Protein AF-A0A9P0PHU0-F1 (afdb_monomer_lite)

Sequence (145 aa):
MQTVFWEPEIDQSKNEDLEAAMNNLIKRTAVWYLLITLSTLLMFLYVPLLSDEDKLIFEAYRIPALGYLGNLGIQAYVGFTHIVYGIFPFDMIFMILVTCTTVQFKMLNEELRSLFDRDLRSEVSNDKFRERFNRCIKHYDFLLQ

pLDDT: mean 80.06, std 10.75, range [31.08, 90.31]

Secondary structure (DSSP, 8-state):
---------S-HHHHHHHHHHHHHHHHHHHHHHHHHHHHHHHHHHHHHHH-SS---SSS----TTS-HHHHHHHHHHHHHHHIIIIIHHHHHHHHHHHHHHHHHHHHHHHHHHHHHSS---SHHHHHHHHHHHHHHHHHHHHHH-

InterPro domains:
  IPR004117 Olfactory receptor, insect [PF02949] (21-141)
  IPR004117 Olfactory receptor, insect [PTHR21137] (14-144)

Organism: Acanthoscelides obtectus (NCBI:txid200917)

Foldseek 3Di:
DPPPPDDFPDDVVVVVVLVVVLVVVLVVVLVVVVVVLVVVLVVLLVVCVPDPDLDASDPDDDDPVDDSVRSNVVVSVVVVCCCVVPVSVVVSVVVSVVSVLVSLVVSLVVSVVVLVPDDCPDPVNVVVSVVSVVVSVVVVVVSVD

Radius of gyration: 25.97 Å; chains: 1; bounding box: 54×30×74 Å

Structure (mmCIF, N/CA/C/O backbone):
data_AF-A0A9P0PHU0-F1
#
_entry.id   AF-A0A9P0PHU0-F1
#
loop_
_atom_site.group_PDB
_atom_site.id
_atom_site.type_symbol
_atom_site.label_atom_id
_atom_site.label_alt_id
_atom_site.label_comp_id
_atom_site.label_asym_id
_atom_site.label_entity_id
_atom_site.label_seq_id
_atom_site.pdbx_PDB_ins_code
_atom_site.Cartn_x
_atom_site.Cartn_y
_atom_site.Cartn_z
_atom_site.occupancy
_atom_site.B_iso_or_equiv
_atom_site.auth_seq_id
_atom_site.auth_comp_id
_atom_site.auth_asym_id
_atom_site.auth_atom_id
_atom_site.pdbx_PDB_model_num
ATOM 1 N N . MET A 1 1 ? -23.492 18.677 9.583 1.00 37.22 1 MET A N 1
ATOM 2 C CA . MET A 1 1 ? -23.668 17.451 10.386 1.00 37.22 1 MET A CA 1
ATOM 3 C C . MET A 1 1 ? -22.402 17.298 11.210 1.00 37.22 1 MET A C 1
ATOM 5 O O . MET A 1 1 ? -21.356 17.063 10.625 1.00 37.22 1 MET A O 1
ATOM 9 N N . GLN A 1 2 ? -22.446 17.567 12.516 1.00 31.08 2 GLN A N 1
ATOM 10 C CA . GLN A 1 2 ? -21.326 17.222 13.394 1.00 31.08 2 GLN A CA 1
ATOM 11 C C . GLN A 1 2 ? -21.354 15.703 13.541 1.00 31.08 2 GLN A C 1
ATOM 13 O O . GLN A 1 2 ? -22.207 15.161 14.239 1.00 31.08 2 GLN A O 1
ATOM 18 N N . THR A 1 3 ? -20.485 15.007 12.815 1.00 39.62 3 THR A N 1
ATOM 19 C CA . THR A 1 3 ? -20.179 13.608 13.098 1.00 39.62 3 THR A CA 1
ATOM 20 C C . THR A 1 3 ? -19.430 13.607 14.420 1.00 39.62 3 THR A C 1
ATOM 22 O O . THR A 1 3 ? -18.221 13.827 14.448 1.00 39.62 3 THR A O 1
ATOM 25 N N . VAL A 1 4 ? -20.158 13.468 15.529 1.00 49.81 4 VAL A N 1
ATOM 26 C CA . VAL A 1 4 ? -19.537 13.153 16.815 1.00 49.81 4 VAL A CA 1
ATOM 27 C C . VAL A 1 4 ? -18.919 11.777 16.620 1.00 49.81 4 VAL A C 1
ATOM 29 O O . VAL A 1 4 ? -19.625 10.769 16.576 1.00 49.81 4 VAL A O 1
ATOM 32 N N . PHE A 1 5 ? -17.616 11.774 16.349 1.00 54.75 5 PHE A N 1
ATOM 33 C CA . PHE A 1 5 ? -16.826 10.564 16.227 1.00 54.75 5 PHE A CA 1
ATOM 34 C C . PHE A 1 5 ? -16.939 9.836 17.567 1.00 54.75 5 PHE A C 1
ATOM 36 O O . PHE A 1 5 ? -16.860 10.461 18.623 1.00 54.75 5 PHE A O 1
ATOM 43 N N . TRP A 1 6 ? -17.270 8.551 17.516 1.00 61.22 6 TRP A N 1
ATOM 44 C CA . TRP A 1 6 ? -17.514 7.745 18.706 1.00 61.22 6 TRP A CA 1
ATOM 45 C C . TRP A 1 6 ? -16.262 7.755 19.597 1.00 61.22 6 TRP A C 1
ATOM 47 O O . TRP A 1 6 ? -15.181 7.381 19.151 1.00 61.22 6 TRP A O 1
ATOM 57 N N . GLU A 1 7 ? -16.415 8.217 20.839 1.00 62.06 7 GLU A N 1
ATOM 58 C CA . GLU A 1 7 ? -15.372 8.178 21.864 1.00 62.06 7 GLU A CA 1
ATOM 59 C C . GLU A 1 7 ? -15.703 7.044 22.844 1.00 62.06 7 GLU A C 1
ATOM 61 O O . GLU A 1 7 ? -16.664 7.170 23.616 1.00 62.06 7 GLU A O 1
ATOM 66 N N . PRO A 1 8 ? -14.969 5.917 22.801 1.00 61.09 8 PRO A N 1
ATOM 67 C CA . PRO A 1 8 ? -15.187 4.826 23.736 1.00 61.09 8 PRO A CA 1
ATOM 68 C C . PRO A 1 8 ? -14.829 5.249 25.160 1.00 61.09 8 PRO A C 1
ATOM 70 O O . PRO A 1 8 ? -13.756 5.799 25.401 1.00 61.09 8 PRO A O 1
ATOM 73 N N . GLU A 1 9 ? -15.658 4.877 26.135 1.00 64.88 9 GLU A N 1
ATOM 74 C CA . GLU A 1 9 ? -15.280 4.935 27.555 1.00 64.88 9 GLU A CA 1
ATOM 75 C C . GLU A 1 9 ? -14.417 3.720 27.958 1.00 64.88 9 GLU A C 1
ATOM 77 O O . GLU A 1 9 ? -14.735 2.984 28.896 1.00 64.88 9 GLU A O 1
ATOM 82 N N . ILE A 1 10 ? -13.342 3.472 27.212 1.00 62.81 10 ILE A N 1
ATOM 83 C CA . ILE A 1 10 ? -12.351 2.431 27.511 1.00 62.81 10 ILE A CA 1
ATOM 84 C C . ILE A 1 10 ? -11.177 3.075 28.265 1.00 62.81 10 ILE A C 1
ATOM 86 O O . ILE A 1 10 ? -10.932 4.276 28.158 1.00 62.81 10 ILE A O 1
ATOM 90 N N . ASP A 1 11 ? -10.457 2.274 29.052 1.00 66.62 11 ASP A N 1
ATOM 91 C CA . ASP A 1 11 ? -9.187 2.662 29.673 1.00 66.62 11 ASP A CA 1
ATOM 92 C C . ASP A 1 11 ? -8.224 3.226 28.610 1.00 66.62 11 ASP A C 1
ATOM 94 O O . ASP A 1 11 ? -7.828 2.517 27.682 1.00 66.62 11 ASP A O 1
ATOM 98 N N . GLN A 1 12 ? -7.869 4.509 28.737 1.00 66.31 12 GLN A N 1
ATOM 99 C CA . GLN A 1 12 ? -7.058 5.240 27.756 1.00 66.31 12 GLN A CA 1
ATOM 100 C C . GLN A 1 12 ? -5.706 4.562 27.495 1.00 66.31 12 GLN A C 1
ATOM 102 O O . GLN A 1 12 ? -5.232 4.574 26.362 1.00 66.31 12 GLN A O 1
ATOM 107 N N . SER A 1 13 ? -5.146 3.880 28.500 1.00 69.19 13 SER A N 1
ATOM 108 C CA . SER A 1 13 ? -3.889 3.133 28.362 1.00 69.19 13 SER A CA 1
ATOM 109 C C . SER A 1 13 ? -3.977 2.006 27.323 1.00 69.19 13 SER A C 1
ATOM 111 O O . SER A 1 13 ? -3.062 1.816 26.524 1.00 69.19 13 SER A O 1
ATOM 113 N N . LYS A 1 14 ? -5.115 1.300 27.255 1.00 70.12 14 LYS A N 1
ATOM 114 C CA . LYS A 1 14 ? -5.332 0.228 26.271 1.00 70.12 14 LYS A CA 1
ATOM 115 C C . LYS A 1 14 ? -5.480 0.758 24.851 1.00 70.12 14 LYS A C 1
ATOM 117 O O . LYS A 1 14 ? -5.081 0.069 23.913 1.00 70.12 14 LYS A O 1
ATOM 122 N N . ASN A 1 15 ? -6.055 1.949 24.688 1.00 69.31 15 ASN A N 1
ATOM 123 C CA . ASN A 1 15 ? -6.182 2.585 23.378 1.00 69.31 15 ASN A CA 1
ATOM 124 C C . ASN A 1 15 ? -4.813 3.017 22.844 1.00 69.31 15 ASN A C 1
ATOM 126 O O . ASN A 1 15 ? -4.499 2.713 21.695 1.00 69.31 15 ASN A O 1
ATOM 130 N N . GLU A 1 16 ? -3.976 3.632 23.682 1.00 74.62 16 GLU A N 1
ATOM 131 C CA . GLU A 1 16 ? -2.610 4.020 23.304 1.00 74.62 16 GLU A CA 1
ATOM 132 C C . GLU A 1 16 ? -1.764 2.805 22.885 1.00 74.62 16 GLU A C 1
ATOM 134 O O . GLU A 1 16 ? -1.093 2.836 21.848 1.00 74.62 16 GLU A O 1
ATOM 139 N N . ASP A 1 17 ? -1.859 1.693 23.621 1.00 82.31 17 ASP A N 1
ATOM 140 C CA . ASP A 1 17 ? -1.172 0.441 23.281 1.00 82.31 17 ASP A CA 1
ATOM 141 C C . ASP A 1 17 ? -1.648 -0.146 21.938 1.00 82.31 17 ASP A C 1
ATOM 143 O O . ASP A 1 17 ? -0.845 -0.639 21.135 1.00 82.31 17 ASP A O 1
ATOM 147 N N . LEU A 1 18 ? -2.956 -0.083 21.665 1.00 78.50 18 LEU A N 1
ATOM 148 C CA . LEU A 1 18 ? -3.561 -0.540 20.410 1.00 78.50 18 LEU A CA 1
ATOM 149 C C . LEU A 1 18 ? -3.119 0.308 19.215 1.00 78.50 18 LEU A C 1
ATOM 151 O O . LEU A 1 18 ? -2.764 -0.244 18.169 1.00 78.50 18 LEU A O 1
ATOM 155 N N . GLU A 1 19 ? -3.097 1.629 19.370 1.00 79.19 19 GLU A N 1
ATOM 156 C CA . GLU A 1 19 ? -2.628 2.559 18.343 1.00 79.19 19 GLU A CA 1
ATOM 157 C C . GLU A 1 19 ? -1.134 2.381 18.055 1.00 79.19 19 GLU A C 1
ATOM 159 O O . GLU A 1 19 ? -0.717 2.329 16.891 1.00 79.19 19 GLU A O 1
ATOM 164 N N . ALA A 1 20 ? -0.314 2.216 19.096 1.00 84.81 20 ALA A N 1
ATOM 165 C CA . ALA A 1 20 ? 1.113 1.949 18.952 1.00 84.81 20 ALA A CA 1
ATOM 166 C C . ALA A 1 20 ? 1.371 0.610 18.240 1.00 84.81 20 ALA A C 1
ATOM 168 O O . ALA A 1 20 ? 2.196 0.536 17.319 1.00 84.81 20 ALA A O 1
ATOM 169 N N . ALA A 1 21 ? 0.637 -0.444 18.610 1.00 84.69 21 ALA A N 1
ATOM 170 C CA . ALA A 1 21 ? 0.715 -1.746 17.952 1.00 84.69 21 ALA A CA 1
ATOM 171 C C . ALA A 1 21 ? 0.303 -1.666 16.473 1.00 84.69 21 ALA A C 1
ATOM 173 O O . ALA A 1 21 ? 0.988 -2.226 15.611 1.00 84.69 21 ALA A O 1
ATOM 174 N N . MET A 1 22 ? -0.764 -0.923 16.165 1.00 83.69 22 MET A N 1
ATOM 175 C CA . MET A 1 22 ? -1.237 -0.693 14.800 1.00 83.69 22 MET A CA 1
ATOM 176 C C . MET A 1 22 ? -0.191 0.046 13.959 1.00 83.69 22 MET A C 1
ATOM 178 O O . MET A 1 22 ? 0.169 -0.415 12.875 1.00 83.69 22 MET A O 1
ATOM 182 N N . ASN A 1 23 ? 0.361 1.145 14.474 1.00 87.06 23 ASN A N 1
ATOM 183 C CA . ASN A 1 23 ? 1.399 1.909 13.786 1.00 87.06 23 ASN A CA 1
ATOM 184 C C . ASN A 1 23 ? 2.646 1.062 13.504 1.00 87.06 23 ASN A C 1
ATOM 186 O O . ASN A 1 23 ? 3.222 1.145 12.417 1.00 87.06 23 ASN A O 1
ATOM 190 N N . ASN A 1 24 ? 3.053 0.212 14.448 1.00 89.00 24 ASN A N 1
ATOM 191 C CA . ASN A 1 24 ? 4.172 -0.709 14.249 1.00 89.00 24 ASN A CA 1
ATOM 192 C C . ASN A 1 24 ? 3.869 -1.771 13.185 1.00 89.00 24 ASN A C 1
ATOM 194 O O . ASN A 1 24 ? 4.738 -2.084 12.366 1.00 89.00 24 ASN A O 1
ATOM 198 N N . LEU A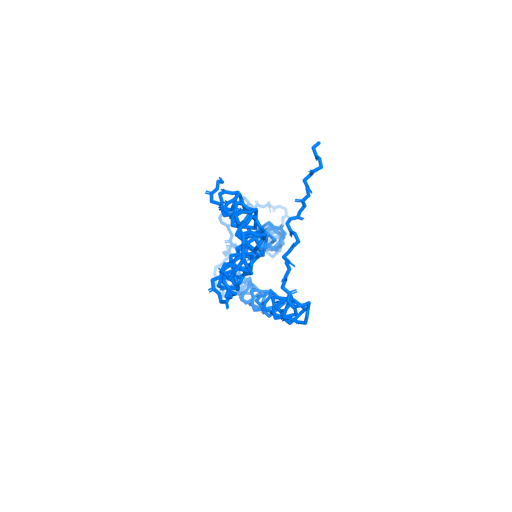 1 25 ? 2.642 -2.297 13.152 1.00 86.50 25 LEU A N 1
ATOM 199 C CA . LEU A 1 25 ? 2.211 -3.262 12.144 1.00 86.50 25 LEU A CA 1
ATOM 200 C C . LEU A 1 25 ? 2.173 -2.642 10.741 1.00 86.50 25 LEU A C 1
ATOM 202 O O . LEU A 1 25 ? 2.724 -3.232 9.810 1.00 86.50 25 LEU A O 1
ATOM 206 N N . ILE A 1 26 ? 1.608 -1.440 10.597 1.00 87.44 26 ILE A N 1
ATOM 207 C CA . ILE A 1 26 ? 1.567 -0.705 9.325 1.00 87.44 26 ILE A CA 1
ATOM 208 C C . ILE A 1 26 ? 2.989 -0.415 8.841 1.00 87.44 26 ILE A C 1
ATOM 210 O O . ILE A 1 26 ? 3.316 -0.731 7.699 1.00 87.44 26 ILE A O 1
ATOM 214 N N . LYS A 1 27 ? 3.869 0.109 9.708 1.00 89.62 27 LYS A N 1
ATOM 215 C CA . LYS A 1 27 ? 5.274 0.389 9.359 1.00 89.62 27 LYS A CA 1
ATOM 216 C C . LYS A 1 27 ? 6.012 -0.865 8.903 1.00 89.62 27 LYS A C 1
ATOM 218 O O . LYS A 1 27 ? 6.657 -0.852 7.858 1.00 89.62 27 LYS A O 1
ATOM 223 N N . ARG A 1 28 ? 5.913 -1.958 9.667 1.00 89.19 28 ARG A N 1
ATOM 224 C CA . ARG A 1 28 ? 6.580 -3.222 9.329 1.00 89.19 28 ARG A CA 1
ATOM 225 C C . ARG A 1 28 ? 6.083 -3.772 7.996 1.00 89.19 28 ARG A C 1
ATOM 227 O O . ARG A 1 28 ? 6.894 -4.243 7.203 1.00 89.19 28 ARG A O 1
ATOM 234 N N . THR A 1 29 ? 4.778 -3.697 7.753 1.00 86.50 29 THR A N 1
ATOM 235 C CA . THR A 1 29 ? 4.180 -4.191 6.509 1.00 86.50 29 THR A CA 1
ATOM 236 C C . THR A 1 29 ? 4.569 -3.314 5.326 1.00 86.50 29 THR A C 1
ATOM 238 O O . THR A 1 29 ? 4.972 -3.852 4.304 1.00 86.50 29 THR A O 1
ATOM 241 N N . ALA A 1 30 ? 4.582 -1.987 5.486 1.00 87.31 30 ALA A N 1
ATOM 242 C CA . ALA A 1 30 ? 5.050 -1.057 4.459 1.00 87.31 30 ALA A CA 1
ATOM 243 C C . ALA A 1 30 ? 6.498 -1.346 4.038 1.00 87.31 30 ALA A C 1
ATOM 245 O O . ALA A 1 30 ? 6.797 -1.416 2.848 1.00 87.31 30 ALA A O 1
ATOM 246 N N . VAL A 1 31 ? 7.393 -1.561 5.010 1.00 89.31 31 VAL A N 1
ATOM 247 C CA . VAL A 1 31 ? 8.800 -1.900 4.741 1.00 89.31 31 VAL A CA 1
ATOM 248 C C . VAL A 1 31 ? 8.909 -3.241 4.019 1.00 89.31 31 VAL A C 1
ATOM 250 O O . VAL A 1 31 ? 9.614 -3.339 3.017 1.00 89.31 31 VAL A O 1
ATOM 253 N N . TRP A 1 32 ? 8.191 -4.265 4.485 1.00 88.69 32 TRP A N 1
ATOM 254 C CA . TRP A 1 32 ? 8.170 -5.574 3.827 1.00 88.69 32 TRP A CA 1
ATOM 255 C C . TRP A 1 32 ? 7.651 -5.501 2.392 1.00 88.69 32 TRP A C 1
ATOM 257 O O . TRP A 1 32 ? 8.251 -6.077 1.486 1.00 88.69 32 TRP A O 1
ATOM 267 N N . TYR A 1 33 ? 6.566 -4.765 2.177 1.00 86.31 33 TYR A N 1
ATOM 268 C CA . TYR A 1 33 ? 5.961 -4.603 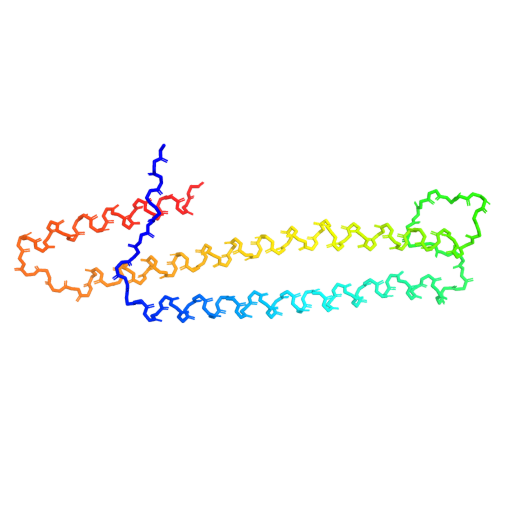0.864 1.00 86.31 33 TYR A CA 1
ATOM 269 C C . TYR A 1 33 ? 6.892 -3.846 -0.086 1.00 86.31 33 TYR A C 1
ATOM 271 O O . TYR A 1 33 ? 7.058 -4.244 -1.239 1.00 86.31 33 TYR A O 1
ATOM 279 N N . LEU A 1 34 ? 7.586 -2.817 0.411 1.00 87.12 34 LEU A N 1
ATOM 280 C CA . LEU A 1 34 ? 8.593 -2.080 -0.350 1.00 87.12 34 LEU A CA 1
ATOM 281 C C . LEU A 1 34 ? 9.770 -2.980 -0.747 1.00 87.12 34 LEU A C 1
ATOM 283 O O . LEU A 1 34 ? 10.205 -2.928 -1.895 1.00 87.12 34 LEU A O 1
ATOM 287 N N . LEU A 1 35 ? 10.251 -3.843 0.155 1.00 90.00 35 LEU A N 1
ATOM 288 C CA . LEU A 1 35 ? 11.323 -4.800 -0.144 1.00 90.00 35 LEU A CA 1
ATOM 289 C C . LEU A 1 35 ? 10.921 -5.800 -1.235 1.00 90.00 35 LEU A C 1
ATOM 291 O O . LEU A 1 35 ? 11.687 -6.017 -2.175 1.00 90.00 35 LEU A O 1
ATOM 295 N N . ILE A 1 36 ? 9.721 -6.379 -1.138 1.00 89.25 36 ILE A N 1
ATOM 296 C CA . ILE A 1 36 ? 9.198 -7.307 -2.152 1.00 89.25 36 ILE A CA 1
ATOM 297 C C . ILE A 1 36 ? 9.044 -6.584 -3.492 1.00 89.25 36 ILE A C 1
ATOM 299 O O . ILE A 1 36 ? 9.527 -7.069 -4.514 1.00 89.25 36 ILE A O 1
ATOM 303 N N . THR A 1 37 ? 8.448 -5.391 -3.483 1.00 86.69 37 THR A N 1
ATOM 304 C CA . THR A 1 37 ? 8.245 -4.581 -4.690 1.00 86.69 37 THR A CA 1
ATOM 305 C C . THR A 1 37 ? 9.583 -4.256 -5.353 1.00 86.69 37 THR A C 1
ATOM 307 O O . THR A 1 37 ? 9.756 -4.504 -6.543 1.00 86.69 37 THR A O 1
ATOM 310 N N . LEU A 1 38 ? 10.579 -3.807 -4.587 1.00 86.88 38 LEU A N 1
ATOM 311 C CA . LEU A 1 38 ? 11.919 -3.528 -5.103 1.00 86.88 38 LEU A CA 1
ATOM 312 C C . LEU A 1 38 ? 12.582 -4.786 -5.685 1.00 86.88 38 LEU A C 1
ATOM 314 O O . LEU A 1 38 ? 13.157 -4.728 -6.769 1.00 86.88 38 LEU A O 1
ATOM 318 N N . SER A 1 39 ? 12.457 -5.933 -5.012 1.00 89.12 39 SER A N 1
ATOM 319 C CA . SER A 1 39 ? 12.978 -7.211 -5.508 1.00 89.12 39 SER A CA 1
ATOM 320 C C . SER A 1 39 ? 12.332 -7.621 -6.837 1.00 89.12 39 SER A C 1
ATOM 322 O O . SER A 1 39 ? 13.039 -7.994 -7.775 1.00 89.12 39 SER A O 1
ATOM 324 N N . THR A 1 40 ? 11.008 -7.491 -6.959 1.00 86.88 40 THR A N 1
ATOM 325 C CA . THR A 1 40 ? 10.296 -7.793 -8.211 1.00 86.88 40 THR A CA 1
ATOM 326 C C . THR A 1 40 ? 10.668 -6.828 -9.338 1.00 86.88 40 THR A C 1
ATOM 328 O O . THR A 1 40 ? 10.910 -7.263 -10.460 1.00 86.88 40 THR A O 1
ATOM 331 N N . LEU A 1 41 ? 10.806 -5.532 -9.046 1.00 85.56 41 LEU A N 1
ATOM 332 C CA . LEU A 1 41 ? 11.226 -4.523 -10.023 1.00 85.56 41 LEU A CA 1
ATOM 333 C C . LEU A 1 41 ? 12.651 -4.774 -10.529 1.00 85.56 41 LEU A C 1
ATOM 335 O O . LEU A 1 41 ? 12.910 -4.642 -11.724 1.00 85.56 41 LEU A O 1
ATOM 339 N N . LEU A 1 42 ? 13.565 -5.192 -9.648 1.00 87.62 42 LEU A N 1
ATOM 340 C CA . LEU A 1 42 ? 14.910 -5.606 -10.046 1.00 87.62 42 LEU A CA 1
ATOM 341 C C . LEU A 1 42 ? 14.867 -6.823 -10.976 1.00 87.62 42 LEU A C 1
ATOM 343 O O . LEU A 1 42 ? 15.562 -6.830 -11.987 1.00 87.62 42 LEU A O 1
ATOM 347 N N . MET A 1 43 ? 14.024 -7.819 -10.690 1.00 85.69 43 MET A N 1
ATOM 348 C CA . MET A 1 43 ? 13.803 -8.970 -11.579 1.00 85.69 43 MET A CA 1
ATOM 349 C C . MET A 1 43 ? 13.367 -8.535 -12.988 1.00 85.69 43 MET A C 1
ATOM 351 O O . MET A 1 43 ? 13.944 -8.999 -13.971 1.00 85.69 43 MET A O 1
ATOM 355 N N . PHE A 1 44 ? 12.425 -7.591 -13.098 1.00 84.50 44 PHE A N 1
ATOM 356 C CA . PHE A 1 44 ? 11.993 -7.042 -14.392 1.00 84.50 44 PHE A CA 1
ATOM 357 C C . PHE A 1 44 ? 13.109 -6.331 -15.166 1.00 84.50 44 PHE A C 1
ATOM 359 O O . PHE A 1 44 ? 13.024 -6.244 -16.387 1.00 84.50 44 PHE A O 1
ATOM 366 N N . LEU A 1 45 ? 14.155 -5.846 -14.490 1.00 84.88 45 LEU A N 1
ATOM 367 C CA . LEU A 1 45 ? 15.327 -5.253 -15.136 1.00 84.88 45 LEU A CA 1
ATOM 368 C C . LEU A 1 45 ? 16.390 -6.290 -15.493 1.00 84.88 45 LEU A C 1
ATOM 370 O O . LEU A 1 45 ? 16.980 -6.203 -16.564 1.00 84.88 45 LEU A O 1
ATOM 374 N N . TYR A 1 46 ? 16.632 -7.275 -14.629 1.00 86.50 46 TYR A N 1
ATOM 375 C CA . TYR A 1 46 ? 17.658 -8.291 -14.865 1.00 86.50 46 TYR A CA 1
ATOM 376 C C . TYR A 1 46 ? 17.316 -9.222 -16.027 1.00 86.50 46 TYR A C 1
ATOM 378 O O . TYR A 1 46 ? 18.204 -9.554 -16.807 1.00 86.50 46 TYR A O 1
ATOM 386 N N . VAL A 1 47 ? 16.047 -9.617 -16.173 1.00 85.38 47 VAL A N 1
ATOM 387 C CA . VAL A 1 47 ? 15.594 -10.506 -17.258 1.00 85.38 47 VAL A CA 1
ATOM 388 C C . VAL A 1 47 ? 15.954 -9.970 -18.656 1.00 85.38 47 VAL A C 1
ATOM 390 O O . VAL A 1 47 ? 16.620 -10.689 -19.399 1.00 85.38 47 VAL A O 1
ATOM 393 N N . PRO A 1 48 ? 15.592 -8.731 -19.041 1.00 84.38 48 PRO A N 1
ATOM 394 C CA . PRO A 1 48 ? 15.955 -8.183 -20.348 1.00 84.38 48 PRO A CA 1
ATOM 395 C C . PRO A 1 48 ? 17.450 -7.862 -20.483 1.00 84.38 48 PRO A C 1
ATOM 397 O O . PRO A 1 48 ? 17.966 -7.810 -21.595 1.00 84.38 48 PRO A O 1
ATOM 400 N N . LEU A 1 49 ? 18.168 -7.656 -19.376 1.00 84.19 49 LEU A N 1
ATOM 401 C CA . LEU A 1 49 ? 19.598 -7.325 -19.398 1.00 84.19 49 LEU A CA 1
ATOM 402 C C . LEU A 1 49 ? 20.500 -8.560 -19.554 1.00 84.19 49 LEU A C 1
ATOM 404 O O . LEU A 1 49 ? 21.621 -8.436 -20.036 1.00 84.19 49 LEU A O 1
ATOM 408 N N . LEU A 1 50 ? 20.013 -9.734 -19.140 1.00 86.31 50 LEU A N 1
ATOM 409 C CA . LEU A 1 50 ? 20.690 -11.031 -19.264 1.00 86.31 50 LEU A CA 1
ATOM 410 C C . LEU A 1 50 ? 20.156 -11.884 -20.427 1.00 86.31 50 LEU A C 1
ATOM 412 O O . LEU A 1 50 ? 20.646 -12.988 -20.648 1.00 86.31 50 LEU A O 1
ATOM 416 N N . SER A 1 51 ? 19.136 -11.404 -21.138 1.00 84.38 51 SER A N 1
ATOM 417 C CA . SER A 1 51 ? 18.596 -12.056 -22.331 1.00 84.38 51 SER A CA 1
ATOM 418 C C . SER A 1 51 ? 19.544 -11.849 -23.512 1.00 84.38 51 SER A C 1
ATOM 420 O O . SER A 1 51 ? 19.942 -10.721 -23.788 1.00 84.38 51 SER A O 1
ATOM 422 N N . ASP A 1 52 ? 19.844 -12.921 -24.249 1.00 77.25 52 ASP A N 1
ATOM 423 C CA . ASP A 1 52 ? 20.640 -12.859 -25.488 1.00 77.25 52 ASP A CA 1
ATOM 424 C C . ASP A 1 52 ? 19.927 -12.085 -26.616 1.00 77.25 52 ASP A C 1
ATOM 426 O O . ASP A 1 52 ? 20.546 -11.663 -27.591 1.00 77.25 52 ASP A O 1
ATOM 430 N N . GLU A 1 53 ? 18.612 -11.891 -26.488 1.00 81.06 53 GLU A N 1
ATOM 431 C CA . GLU A 1 53 ? 17.793 -11.103 -27.409 1.00 81.06 53 GLU A CA 1
ATOM 432 C C . GLU A 1 53 ? 17.423 -9.747 -26.794 1.00 81.06 53 GLU A C 1
ATOM 434 O O . GLU A 1 53 ? 17.065 -9.693 -25.613 1.00 81.06 53 GLU A O 1
ATOM 439 N N . ASP A 1 54 ? 17.402 -8.689 -27.623 1.00 80.00 54 ASP A N 1
ATOM 440 C CA . ASP A 1 54 ? 16.923 -7.332 -27.295 1.00 80.00 54 ASP A CA 1
ATOM 441 C C . ASP A 1 54 ? 15.406 -7.325 -26.998 1.00 80.00 54 ASP A C 1
ATOM 443 O O . ASP A 1 54 ? 14.554 -6.862 -27.783 1.00 80.00 54 ASP A O 1
ATOM 447 N N . LYS A 1 55 ? 15.061 -7.869 -25.832 1.00 83.19 55 LYS A N 1
ATOM 448 C CA . LYS A 1 55 ? 13.715 -7.928 -25.272 1.00 83.19 55 LYS A CA 1
ATOM 449 C C . LYS A 1 55 ? 13.523 -6.760 -24.327 1.00 83.19 55 LYS A C 1
ATOM 451 O O . LYS A 1 55 ? 14.271 -6.575 -23.382 1.00 83.19 55 LYS A O 1
ATOM 456 N N . LEU A 1 56 ? 12.502 -5.959 -24.589 1.00 84.44 56 LEU A N 1
ATOM 457 C CA . LEU A 1 56 ? 12.099 -4.896 -23.677 1.00 84.44 56 LEU A CA 1
ATOM 458 C C . LEU A 1 56 ? 11.165 -5.459 -22.599 1.00 84.44 56 LEU A C 1
ATOM 460 O O . LEU A 1 56 ? 10.613 -6.545 -22.760 1.00 84.44 56 LEU A O 1
ATOM 464 N N . ILE A 1 57 ? 10.983 -4.706 -21.512 1.00 84.88 57 ILE A N 1
ATOM 465 C CA . ILE A 1 57 ? 10.126 -5.094 -20.376 1.00 84.88 57 ILE A CA 1
ATOM 466 C C . ILE A 1 57 ? 8.675 -5.281 -20.834 1.00 84.88 57 ILE A C 1
ATOM 468 O O . ILE A 1 57 ? 7.995 -6.204 -20.393 1.00 84.88 57 ILE A O 1
ATOM 472 N N . PHE A 1 58 ? 8.217 -4.415 -21.739 1.00 83.81 58 PHE A N 1
ATOM 473 C CA . PHE A 1 58 ? 6.887 -4.464 -22.325 1.00 83.81 58 PHE A CA 1
ATOM 474 C C . PHE A 1 58 ? 6.974 -4.513 -23.851 1.00 83.81 58 PHE A C 1
ATOM 476 O O . PHE A 1 58 ? 7.786 -3.815 -24.475 1.00 83.81 58 PHE A O 1
ATOM 483 N N . GLU A 1 59 ? 6.077 -5.284 -24.465 1.00 83.12 59 GLU A N 1
ATOM 484 C CA . GLU A 1 59 ? 5.835 -5.265 -25.909 1.00 83.12 59 GLU A CA 1
ATOM 485 C C . GLU A 1 59 ? 5.111 -3.968 -26.300 1.00 83.12 59 GLU A C 1
ATOM 487 O O . GLU A 1 59 ? 3.906 -3.926 -26.528 1.00 83.12 59 GLU A O 1
ATOM 492 N N . ALA A 1 60 ? 5.862 -2.870 -26.319 1.00 81.38 60 ALA A N 1
ATOM 493 C CA . ALA A 1 60 ? 5.370 -1.540 -26.646 1.00 81.38 60 ALA A CA 1
ATOM 494 C C . ALA A 1 60 ? 6.165 -0.918 -27.802 1.00 81.38 60 ALA A C 1
ATOM 496 O O . ALA A 1 60 ? 7.196 -1.438 -28.242 1.00 81.38 60 ALA A O 1
ATOM 497 N N . TYR A 1 61 ? 5.671 0.221 -28.291 1.00 83.06 61 TYR A N 1
ATOM 498 C CA . TYR A 1 61 ? 6.312 0.981 -29.359 1.00 83.06 61 TYR A CA 1
ATOM 499 C C . TYR A 1 61 ? 7.772 1.315 -29.016 1.00 83.06 61 TYR A C 1
ATOM 501 O O . TYR A 1 61 ? 8.070 1.816 -27.930 1.00 83.06 61 TYR A O 1
ATOM 509 N N . ARG A 1 62 ? 8.675 1.053 -29.968 1.00 86.44 62 ARG A N 1
ATOM 510 C CA . ARG A 1 62 ? 10.105 1.359 -29.864 1.00 86.44 62 ARG A CA 1
ATOM 511 C C . ARG A 1 62 ? 10.376 2.670 -30.583 1.00 86.44 62 ARG A C 1
ATOM 513 O O . ARG A 1 62 ? 10.106 2.784 -31.775 1.00 86.44 62 ARG A O 1
ATOM 520 N N . ILE A 1 63 ? 10.918 3.650 -29.871 1.00 88.00 63 ILE A N 1
ATOM 521 C CA . ILE A 1 63 ? 11.278 4.943 -30.449 1.00 88.00 63 ILE A CA 1
ATOM 522 C C . ILE A 1 63 ? 12.513 4.727 -31.339 1.00 88.00 63 ILE A C 1
ATOM 524 O O . ILE A 1 63 ? 13.572 4.405 -30.798 1.00 88.00 63 ILE A O 1
ATOM 528 N N . PRO A 1 64 ? 12.426 4.931 -32.670 1.00 86.50 64 PRO A N 1
ATOM 529 C CA . PRO A 1 64 ? 13.520 4.606 -33.593 1.00 86.50 64 PRO A CA 1
ATOM 530 C C . PRO A 1 64 ? 14.782 5.445 -33.368 1.00 86.50 64 PRO A C 1
ATOM 532 O O . PRO A 1 64 ? 15.882 5.015 -33.694 1.00 86.50 64 PRO A O 1
ATOM 535 N N . ALA A 1 65 ? 14.622 6.649 -32.809 1.00 90.31 65 ALA A N 1
ATOM 536 C CA . ALA A 1 65 ? 15.726 7.550 -32.487 1.00 90.31 65 ALA A CA 1
ATOM 537 C C . ALA A 1 65 ? 16.537 7.104 -31.257 1.00 90.31 65 ALA A C 1
ATOM 539 O O . ALA A 1 65 ? 17.633 7.611 -31.030 1.00 90.31 65 ALA A O 1
ATOM 540 N N . LEU A 1 66 ? 16.003 6.185 -30.448 1.00 84.69 66 LEU A N 1
ATOM 541 C CA . LEU A 1 66 ? 16.659 5.677 -29.251 1.00 84.69 66 LEU A CA 1
ATOM 542 C C . LEU A 1 66 ? 17.150 4.251 -29.508 1.00 84.69 66 LEU A C 1
ATOM 544 O O . LEU A 1 66 ? 16.420 3.417 -30.037 1.00 84.69 66 LEU A O 1
ATOM 548 N N . GLY A 1 67 ? 18.382 3.952 -29.092 1.00 88.62 67 GLY A N 1
ATOM 549 C CA . GLY A 1 67 ? 18.885 2.576 -29.073 1.00 88.62 67 GLY A CA 1
ATOM 550 C C . GLY A 1 67 ? 18.133 1.695 -28.064 1.00 88.62 67 GLY A C 1
ATOM 551 O O . GLY A 1 67 ? 17.262 2.166 -27.324 1.00 88.62 67 GLY A O 1
ATOM 552 N N . TYR A 1 68 ? 18.501 0.414 -27.992 1.00 87.62 68 TYR A N 1
ATOM 553 C CA . TYR A 1 68 ? 17.893 -0.557 -27.071 1.00 87.62 68 TYR A CA 1
ATOM 554 C C . TYR A 1 68 ? 17.889 -0.071 -25.611 1.00 87.62 68 TYR A C 1
ATOM 556 O O . TYR A 1 68 ? 16.826 0.034 -25.002 1.00 87.62 68 TYR A O 1
ATOM 564 N N . LEU A 1 69 ? 19.049 0.343 -25.085 1.00 87.25 69 LEU A N 1
ATOM 565 C CA . LEU A 1 69 ? 19.186 0.823 -23.702 1.00 87.25 69 LEU A CA 1
ATOM 566 C C . LEU A 1 69 ? 18.325 2.059 -23.396 1.00 87.25 69 LEU A C 1
ATOM 568 O O . LEU A 1 69 ? 17.820 2.196 -22.285 1.00 87.25 69 LEU A O 1
ATOM 572 N N . GLY A 1 70 ? 18.125 2.947 -24.376 1.00 88.69 70 GLY A N 1
ATOM 573 C CA . GLY A 1 70 ? 17.271 4.126 -24.213 1.00 88.69 70 GLY A CA 1
ATOM 574 C C . GLY A 1 70 ? 15.794 3.750 -24.091 1.00 88.69 70 GLY A C 1
ATOM 575 O O . GLY A 1 70 ? 15.103 4.231 -23.195 1.00 88.69 70 GLY A O 1
ATOM 576 N N . ASN A 1 71 ? 15.325 2.838 -24.946 1.00 89.88 71 ASN A N 1
ATOM 577 C CA . ASN A 1 71 ? 13.962 2.308 -24.864 1.00 89.88 71 ASN A CA 1
ATOM 578 C C . ASN A 1 71 ? 13.743 1.510 -23.568 1.00 89.88 71 ASN A C 1
ATOM 580 O O . ASN A 1 71 ? 12.712 1.681 -22.917 1.00 89.88 71 ASN A O 1
ATOM 584 N N . LEU A 1 72 ? 14.725 0.698 -23.162 1.00 89.38 72 LEU A N 1
ATOM 585 C CA . LEU A 1 72 ? 14.683 -0.056 -21.910 1.00 89.38 72 LEU A CA 1
ATOM 586 C C . LEU A 1 72 ? 14.597 0.881 -20.701 1.00 89.38 72 LEU A C 1
ATOM 588 O O . LEU A 1 72 ? 13.741 0.688 -19.845 1.00 89.38 72 LEU A O 1
ATOM 592 N N . GLY A 1 73 ? 15.426 1.928 -20.659 1.00 88.88 73 GLY A N 1
ATOM 593 C CA . GLY A 1 73 ? 15.429 2.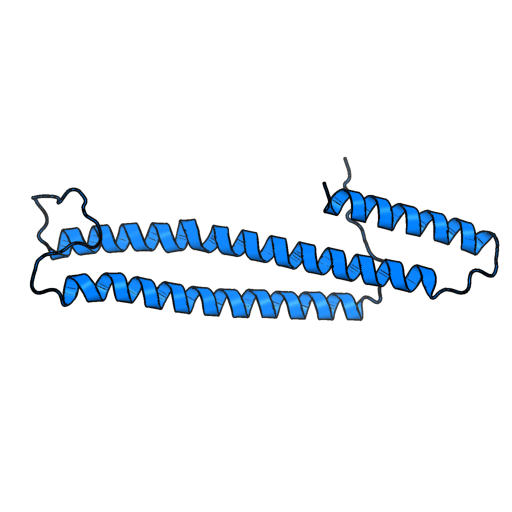909 -19.574 1.00 88.88 73 GLY A CA 1
ATOM 594 C C . GLY A 1 73 ? 14.107 3.666 -19.441 1.00 88.88 73 GLY A C 1
ATOM 595 O O . GLY A 1 73 ? 13.601 3.819 -18.331 1.00 88.88 73 GLY A O 1
ATOM 596 N N . ILE A 1 74 ? 13.502 4.087 -20.559 1.00 90.19 74 ILE A N 1
ATOM 597 C CA . ILE A 1 74 ? 12.195 4.762 -20.538 1.00 90.19 74 ILE A CA 1
ATOM 598 C C . ILE A 1 74 ? 11.105 3.814 -20.037 1.00 90.19 74 ILE A C 1
ATOM 600 O O . ILE A 1 74 ? 10.347 4.186 -19.143 1.00 90.19 74 ILE A O 1
ATOM 604 N N . GLN A 1 75 ? 11.031 2.590 -20.567 1.00 89.56 75 GLN A N 1
ATOM 605 C CA . GLN A 1 75 ? 10.026 1.622 -20.122 1.00 89.56 75 GLN A CA 1
ATOM 606 C C . GLN A 1 75 ? 10.203 1.243 -18.649 1.00 89.56 75 GLN A C 1
ATOM 608 O O . GLN A 1 75 ? 9.219 1.177 -17.915 1.00 89.56 75 GLN A O 1
ATOM 613 N N . ALA A 1 76 ? 11.445 1.050 -18.203 1.00 88.62 76 ALA A N 1
ATOM 614 C CA . ALA A 1 76 ? 11.778 0.789 -16.809 1.00 88.62 76 ALA A CA 1
ATOM 615 C C . ALA A 1 76 ? 11.328 1.932 -15.899 1.00 88.62 76 ALA A C 1
ATOM 617 O O . ALA A 1 76 ? 10.684 1.696 -14.882 1.00 88.62 76 ALA A O 1
ATOM 618 N N . TYR A 1 77 ? 11.627 3.174 -16.280 1.00 88.56 77 TYR A N 1
ATOM 619 C CA . TYR A 1 77 ? 11.253 4.357 -15.514 1.00 88.56 77 TYR A CA 1
ATOM 620 C C . TYR A 1 77 ? 9.734 4.534 -15.436 1.00 88.56 77 TYR A C 1
ATOM 622 O O . TYR A 1 77 ? 9.182 4.761 -14.357 1.00 88.56 77 TYR A O 1
ATOM 630 N N . VAL A 1 78 ? 9.037 4.387 -16.564 1.00 88.56 78 VAL A N 1
ATOM 631 C CA . VAL A 1 78 ? 7.574 4.488 -16.617 1.00 88.56 78 VAL A CA 1
ATOM 632 C C . VAL A 1 78 ? 6.930 3.368 -15.798 1.00 88.56 78 VAL A C 1
ATOM 634 O O . VAL A 1 78 ? 6.062 3.648 -14.975 1.00 88.56 78 VAL A O 1
ATOM 637 N N . GLY A 1 79 ? 7.387 2.122 -15.947 1.00 85.31 79 GLY A N 1
ATOM 638 C CA . GLY A 1 79 ? 6.890 0.989 -15.163 1.00 85.31 79 GLY A CA 1
ATOM 639 C C . GLY A 1 79 ? 7.129 1.172 -13.664 1.00 85.31 79 GLY A C 1
ATOM 640 O O . GLY A 1 79 ? 6.203 1.030 -12.868 1.00 85.31 79 GLY A O 1
ATOM 641 N N . PHE A 1 80 ? 8.343 1.574 -13.278 1.00 86.25 80 PHE A N 1
ATOM 642 C CA . PHE A 1 80 ? 8.706 1.843 -11.887 1.00 86.25 80 PHE A CA 1
ATOM 643 C C . PHE A 1 80 ? 7.819 2.926 -11.273 1.00 86.25 80 PHE A C 1
ATOM 645 O O . PHE A 1 80 ? 7.234 2.722 -10.212 1.00 86.25 80 PHE A O 1
ATOM 652 N N . THR A 1 81 ? 7.682 4.069 -11.948 1.00 87.62 81 THR A N 1
ATOM 653 C CA . THR A 1 81 ? 6.885 5.192 -11.436 1.00 87.62 81 THR A CA 1
ATOM 654 C C . THR A 1 81 ? 5.409 4.824 -11.290 1.00 87.62 81 THR A C 1
ATOM 656 O O . THR A 1 81 ? 4.819 5.132 -10.259 1.00 87.62 81 THR A O 1
ATOM 659 N N . HIS A 1 82 ? 4.816 4.100 -12.242 1.00 86.12 82 HIS A N 1
ATOM 660 C CA . HIS A 1 82 ? 3.412 3.686 -12.141 1.00 86.12 82 HIS A CA 1
ATOM 661 C C . HIS A 1 82 ? 3.176 2.663 -11.023 1.00 86.12 82 HIS A C 1
ATOM 663 O O . HIS A 1 82 ? 2.176 2.751 -10.313 1.00 86.12 82 HIS A O 1
ATOM 669 N N . ILE A 1 83 ? 4.097 1.720 -10.816 1.00 84.75 83 ILE A N 1
ATOM 670 C CA . ILE A 1 83 ? 3.977 0.726 -9.740 1.00 84.75 83 ILE A CA 1
ATOM 671 C C . ILE A 1 83 ? 4.156 1.395 -8.369 1.00 84.75 83 ILE A C 1
ATOM 673 O O . ILE A 1 83 ? 3.338 1.193 -7.471 1.00 84.75 83 ILE A O 1
ATOM 677 N N . VAL A 1 84 ? 5.184 2.235 -8.214 1.00 84.69 84 VAL A N 1
ATOM 678 C CA . VAL A 1 84 ? 5.529 2.871 -6.931 1.00 84.69 84 VAL A CA 1
ATOM 679 C C . VAL A 1 84 ? 4.552 3.980 -6.539 1.00 84.69 84 VAL A C 1
ATOM 681 O O . VAL A 1 84 ? 4.271 4.135 -5.355 1.00 84.69 84 VAL A O 1
ATOM 684 N N . TYR A 1 85 ? 4.021 4.748 -7.493 1.00 84.56 85 TYR A N 1
ATOM 685 C CA . TYR A 1 85 ? 3.088 5.844 -7.194 1.00 84.56 85 TYR A CA 1
ATOM 686 C C . TYR A 1 85 ? 1.615 5.490 -7.409 1.00 84.56 85 TYR A C 1
ATOM 688 O O . TYR A 1 85 ? 0.753 6.165 -6.855 1.00 84.56 85 TYR A O 1
ATOM 696 N N . GLY A 1 86 ? 1.306 4.460 -8.196 1.00 85.06 86 GLY A N 1
ATOM 697 C CA . GLY A 1 86 ? -0.070 4.035 -8.456 1.00 85.06 86 GLY A CA 1
ATOM 698 C C . GLY A 1 86 ? -0.501 2.895 -7.543 1.00 85.06 86 GLY A C 1
ATOM 699 O O . GLY A 1 86 ? -1.377 3.066 -6.699 1.00 85.06 86 GLY A O 1
ATOM 700 N N . ILE A 1 87 ? 0.130 1.732 -7.708 1.00 84.62 87 ILE A N 1
ATOM 701 C CA . ILE A 1 87 ? -0.299 0.490 -7.047 1.00 84.62 87 ILE A CA 1
ATOM 702 C C . ILE A 1 87 ? 0.042 0.524 -5.556 1.00 84.62 87 ILE A C 1
ATOM 704 O O . ILE A 1 87 ? -0.824 0.298 -4.713 1.00 84.62 87 ILE A O 1
ATOM 708 N N . PHE A 1 88 ? 1.287 0.868 -5.218 1.00 85.06 88 PHE A N 1
ATOM 709 C CA . PHE A 1 88 ? 1.761 0.811 -3.835 1.00 85.06 88 PHE A CA 1
ATOM 710 C C . PHE A 1 88 ? 0.940 1.684 -2.862 1.00 85.06 88 PHE A C 1
ATOM 712 O O . PHE A 1 88 ? 0.525 1.169 -1.822 1.00 85.06 88 PHE A O 1
ATOM 719 N N . PRO A 1 89 ? 0.637 2.968 -3.150 1.00 86.81 89 PRO A N 1
ATOM 720 C CA . PRO A 1 89 ? -0.149 3.787 -2.230 1.00 86.81 89 PRO A CA 1
ATOM 721 C C . PRO A 1 89 ? -1.595 3.307 -2.114 1.00 86.81 89 PRO A C 1
ATOM 723 O O . PRO A 1 89 ? -2.173 3.394 -1.034 1.00 86.81 89 PRO A O 1
ATOM 726 N N . PHE A 1 90 ? -2.171 2.782 -3.198 1.00 88.81 90 PHE A N 1
ATOM 727 C CA . PHE A 1 90 ? -3.532 2.258 -3.193 1.00 88.81 90 PHE A CA 1
ATOM 728 C C . PHE A 1 90 ? -3.662 1.038 -2.272 1.00 88.81 90 PHE A C 1
ATOM 730 O O . PHE A 1 90 ? -4.519 1.025 -1.386 1.00 88.81 90 PHE A O 1
ATOM 737 N N . ASP A 1 91 ? -2.754 0.070 -2.402 1.00 86.75 91 ASP A N 1
ATOM 738 C CA . ASP A 1 91 ? -2.717 -1.111 -1.533 1.00 86.75 91 ASP A CA 1
ATOM 739 C C . ASP A 1 91 ? -2.479 -0.727 -0.067 1.00 86.75 91 ASP A C 1
ATOM 741 O O . ASP A 1 91 ? -3.123 -1.258 0.841 1.00 86.75 91 ASP A O 1
ATOM 745 N N . MET A 1 92 ? -1.592 0.243 0.177 1.00 86.81 92 MET A N 1
ATOM 746 C CA . MET A 1 92 ? -1.328 0.757 1.521 1.00 86.81 92 MET A CA 1
ATOM 747 C C . MET A 1 92 ? -2.564 1.411 2.142 1.00 86.81 92 MET A C 1
ATOM 749 O O . MET A 1 92 ? -2.853 1.158 3.311 1.00 86.81 92 MET A O 1
ATOM 753 N N . ILE A 1 93 ? -3.315 2.214 1.381 1.00 90.00 93 ILE A N 1
ATOM 754 C CA . ILE A 1 93 ? -4.575 2.807 1.848 1.00 90.00 93 ILE A CA 1
ATOM 755 C C . ILE A 1 93 ? -5.571 1.705 2.201 1.00 90.00 93 ILE A C 1
ATOM 757 O O . ILE A 1 93 ? -6.157 1.745 3.281 1.00 90.00 93 ILE A O 1
ATOM 761 N N . PHE A 1 94 ? -5.732 0.701 1.338 1.00 89.31 94 PHE A N 1
ATOM 762 C CA . PHE A 1 94 ? -6.649 -0.405 1.594 1.00 89.31 94 PHE A CA 1
ATOM 763 C C . PHE A 1 94 ? -6.274 -1.174 2.868 1.00 89.31 94 PHE A C 1
ATOM 765 O O . PHE A 1 94 ? -7.121 -1.417 3.727 1.00 89.31 94 PHE A O 1
ATOM 772 N N . MET A 1 95 ? -4.990 -1.489 3.045 1.00 87.06 95 MET A N 1
ATOM 773 C CA . MET A 1 95 ? -4.493 -2.153 4.248 1.00 87.06 95 MET A CA 1
ATOM 774 C C . MET A 1 95 ? -4.718 -1.309 5.510 1.00 87.06 95 MET A C 1
ATOM 776 O O . MET A 1 95 ? -5.131 -1.849 6.538 1.00 87.06 95 MET A O 1
ATOM 780 N N . ILE A 1 96 ? -4.464 0.003 5.450 1.00 88.38 96 ILE A N 1
ATOM 781 C CA . ILE A 1 96 ? -4.715 0.919 6.571 1.00 88.38 96 ILE A CA 1
ATOM 782 C C . ILE A 1 96 ? -6.204 0.921 6.913 1.00 88.38 96 ILE A C 1
ATOM 784 O O . ILE A 1 96 ? -6.538 0.737 8.079 1.00 88.38 96 ILE A O 1
ATOM 788 N N . 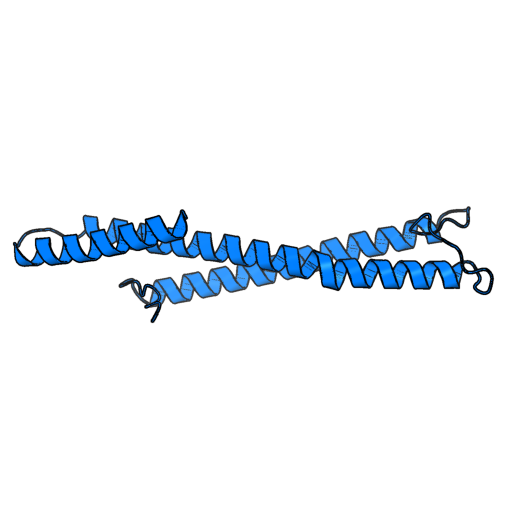LEU A 1 97 ? -7.091 1.039 5.920 1.00 89.12 97 LEU A N 1
ATOM 789 C CA . LEU A 1 97 ? -8.540 1.007 6.130 1.00 89.12 97 LEU A CA 1
ATOM 790 C C . LEU A 1 97 ? -8.979 -0.291 6.812 1.00 89.12 97 LEU A C 1
ATOM 792 O O . LEU A 1 97 ? -9.596 -0.234 7.870 1.00 89.12 97 LEU A O 1
ATOM 796 N N . VAL A 1 98 ? -8.583 -1.452 6.283 1.00 88.38 98 VAL A N 1
ATOM 797 C CA . VAL A 1 98 ? -8.912 -2.760 6.879 1.00 88.38 98 VAL A CA 1
ATOM 798 C C . VAL A 1 98 ? -8.385 -2.873 8.312 1.00 88.38 98 VAL A C 1
ATOM 800 O O . VAL A 1 98 ? -9.073 -3.388 9.198 1.00 88.38 98 VAL A O 1
ATOM 803 N N . THR A 1 99 ? -7.176 -2.370 8.568 1.00 85.50 99 THR A N 1
ATOM 804 C CA . THR A 1 99 ? -6.571 -2.399 9.906 1.00 85.50 99 THR A CA 1
ATOM 805 C C . THR A 1 99 ? -7.331 -1.491 10.873 1.00 85.50 99 THR A C 1
ATOM 807 O O . THR A 1 99 ? -7.677 -1.929 11.970 1.00 85.50 99 THR A O 1
ATOM 810 N N . CYS A 1 100 ? -7.657 -0.265 10.460 1.00 85.31 100 CYS A N 1
ATOM 811 C CA . CYS A 1 100 ? -8.455 0.671 11.247 1.00 85.31 100 CYS A CA 1
ATOM 812 C C . CYS A 1 100 ? -9.843 0.101 11.552 1.00 85.31 100 CYS A C 1
ATOM 814 O O . CYS A 1 100 ? -10.251 0.108 12.710 1.00 85.31 100 CYS A O 1
ATOM 816 N N . THR A 1 101 ? -10.532 -0.469 10.561 1.00 86.56 101 THR A N 1
ATOM 817 C CA . THR A 1 101 ? -11.832 -1.126 10.752 1.00 86.56 101 THR A CA 1
ATOM 818 C C . THR A 1 101 ? -11.725 -2.289 11.741 1.00 86.56 101 THR A C 1
ATOM 820 O O . THR A 1 101 ? -12.555 -2.423 12.638 1.00 86.56 101 THR A O 1
ATOM 823 N N . THR A 1 102 ? -10.665 -3.097 11.655 1.00 86.12 102 THR A N 1
ATOM 824 C CA . THR A 1 102 ? -10.414 -4.192 12.608 1.00 86.12 102 THR A CA 1
ATOM 825 C C . THR A 1 102 ? -10.237 -3.671 14.036 1.00 86.12 102 THR A C 1
ATOM 827 O O . THR A 1 102 ? -10.787 -4.242 14.980 1.00 86.12 102 THR A O 1
ATOM 830 N N . VAL A 1 103 ? -9.491 -2.576 14.209 1.00 83.19 103 VAL A N 1
ATOM 831 C CA . VAL A 1 103 ? -9.297 -1.930 15.514 1.00 83.19 103 VAL A CA 1
ATOM 832 C C . VAL A 1 103 ? -10.611 -1.356 16.044 1.00 83.19 103 VAL A C 1
ATOM 834 O O . VAL A 1 103 ? -10.942 -1.609 17.200 1.00 83.19 103 VAL A O 1
ATOM 837 N N . GLN A 1 104 ? -11.399 -0.679 15.205 1.00 83.38 104 GLN A N 1
ATOM 838 C CA . GLN A 1 104 ? -12.721 -0.159 15.574 1.00 83.38 104 GLN A CA 1
ATOM 839 C C . GLN A 1 104 ? -13.654 -1.279 16.054 1.00 83.38 104 GLN A C 1
ATOM 841 O O . GLN A 1 104 ? -14.248 -1.167 17.125 1.00 83.38 104 GLN A O 1
ATOM 846 N N . PHE A 1 105 ? -13.712 -2.411 15.341 1.00 84.75 105 PHE A N 1
ATOM 847 C CA . PHE A 1 105 ? -14.482 -3.578 15.786 1.00 84.75 105 PHE A CA 1
ATOM 848 C C . PHE A 1 105 ? -13.962 -4.174 17.095 1.00 84.75 105 PHE A C 1
ATOM 850 O O . PHE A 1 105 ? -14.753 -4.622 17.927 1.00 84.75 105 PHE A O 1
ATOM 857 N N . LYS A 1 106 ? -12.643 -4.196 17.304 1.00 83.88 106 LYS A N 1
ATOM 858 C CA . LYS A 1 106 ? -12.062 -4.697 18.552 1.00 83.88 106 LYS A CA 1
ATOM 859 C C . LYS A 1 106 ? -12.432 -3.802 19.736 1.00 83.88 106 LYS A C 1
ATOM 861 O O . LYS A 1 106 ? -12.879 -4.329 20.751 1.00 83.88 106 LYS A O 1
ATOM 866 N N . MET A 1 107 ? -12.307 -2.482 19.590 1.00 81.31 107 MET A N 1
ATOM 867 C CA . MET A 1 107 ? -12.701 -1.524 20.627 1.00 81.31 107 MET A CA 1
ATOM 868 C C . MET A 1 107 ? -14.202 -1.629 20.929 1.00 81.31 107 MET A C 1
ATOM 870 O O . MET A 1 107 ? -14.593 -1.706 22.090 1.00 81.31 107 MET A O 1
ATOM 874 N N . LEU A 1 108 ? -15.045 -1.738 19.898 1.00 82.94 108 LEU A N 1
ATOM 875 C CA . LEU A 1 108 ? -16.488 -1.919 20.062 1.00 82.94 108 LEU A CA 1
ATOM 876 C C . LEU A 1 108 ? -16.841 -3.225 20.794 1.00 82.94 108 LEU A C 1
ATOM 878 O O . LEU A 1 108 ? -17.707 -3.236 21.665 1.00 82.94 108 LEU A O 1
ATOM 882 N N . ASN A 1 109 ? -16.154 -4.327 20.481 1.00 83.81 109 ASN A N 1
ATOM 883 C CA . ASN A 1 109 ? -16.340 -5.603 21.176 1.00 83.81 109 ASN A CA 1
ATOM 884 C C . ASN A 1 109 ? -15.901 -5.539 22.646 1.00 83.81 109 ASN A C 1
ATOM 886 O O . ASN A 1 109 ? -16.523 -6.172 23.500 1.00 83.81 109 ASN A O 1
ATOM 890 N N . GLU A 1 110 ? -14.832 -4.802 22.954 1.00 81.31 110 GLU A N 1
ATOM 891 C CA . GLU A 1 110 ? -14.400 -4.567 24.333 1.00 81.31 110 GLU A CA 1
ATOM 892 C C . GLU A 1 110 ? -15.408 -3.699 25.099 1.00 81.31 110 GLU A C 1
ATOM 894 O O . GLU A 1 110 ? -15.764 -4.049 26.227 1.00 81.31 110 GLU A O 1
ATOM 899 N N . GLU A 1 111 ? -15.946 -2.644 24.477 1.00 76.88 111 GLU A N 1
ATOM 900 C CA . GLU A 1 111 ? -17.019 -1.834 25.066 1.00 76.88 111 GLU A CA 1
ATOM 901 C C . GLU A 1 111 ? -18.261 -2.696 25.340 1.00 76.88 111 GLU A C 1
ATOM 903 O O . GLU A 1 111 ? -18.783 -2.685 26.457 1.00 76.88 111 GLU A O 1
ATOM 908 N N . LEU A 1 112 ? -18.676 -3.526 24.376 1.00 81.06 112 LEU A N 1
ATOM 909 C CA . LEU A 1 112 ? -19.807 -4.440 24.529 1.00 81.06 112 LEU A CA 1
ATOM 910 C C . LEU A 1 112 ? -19.601 -5.413 25.700 1.00 81.06 112 LEU A C 1
ATOM 912 O O . LEU A 1 112 ? -20.500 -5.583 26.518 1.00 81.06 112 LEU A O 1
ATOM 916 N N . ARG A 1 113 ? -18.415 -6.024 25.824 1.00 79.25 113 ARG A N 1
ATOM 917 C CA . ARG A 1 113 ? -18.090 -6.901 26.963 1.00 79.25 113 ARG A CA 1
ATOM 918 C C . ARG A 1 113 ? -18.164 -6.147 28.290 1.00 79.25 113 ARG A C 1
ATOM 920 O O . ARG A 1 113 ? -18.790 -6.633 29.226 1.00 79.25 113 ARG A O 1
ATOM 927 N N . SER A 1 114 ? -17.613 -4.933 28.344 1.00 76.88 114 SER A N 1
ATOM 928 C CA . SER A 1 114 ? -17.639 -4.107 29.557 1.00 76.88 114 SER A CA 1
ATOM 929 C C . SER A 1 114 ? -19.056 -3.725 30.008 1.00 76.88 114 SER A C 1
ATOM 931 O O . SER A 1 114 ? -19.294 -3.533 31.203 1.00 76.88 114 SER A O 1
ATOM 933 N N . LEU A 1 115 ? -20.007 -3.631 29.069 1.00 76.75 115 LEU A N 1
ATOM 934 C CA . LEU A 1 115 ? -21.411 -3.360 29.372 1.00 76.75 115 LEU A CA 1
ATOM 935 C C . LEU A 1 115 ? -22.078 -4.529 30.101 1.00 76.75 115 LEU A C 1
ATOM 937 O O . LEU A 1 115 ? -22.915 -4.284 30.967 1.00 76.75 115 LEU A O 1
ATOM 941 N N . PHE A 1 116 ? -21.706 -5.770 29.777 1.00 73.50 116 PHE A N 1
ATOM 942 C CA . PHE A 1 116 ? -22.269 -6.973 30.396 1.00 73.50 116 PHE A CA 1
ATOM 943 C C . PHE A 1 116 ? -21.561 -7.390 31.695 1.00 73.50 116 PHE A C 1
ATOM 945 O O . PHE A 1 116 ? -22.170 -8.078 32.508 1.00 73.50 116 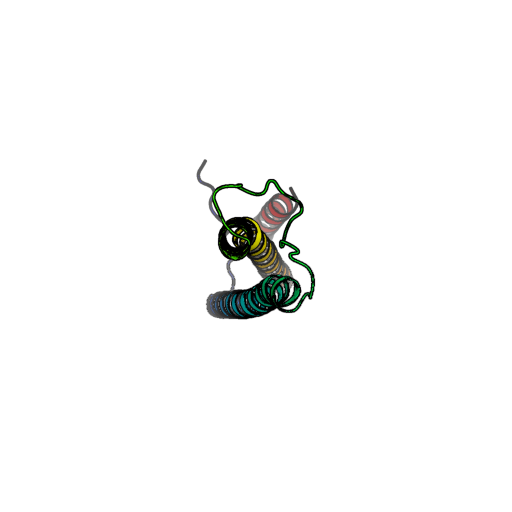PHE A O 1
ATOM 952 N N . ASP A 1 117 ? -20.326 -6.935 31.928 1.00 68.88 117 ASP A N 1
ATOM 953 C CA . ASP A 1 117 ? -19.582 -7.195 33.174 1.00 68.88 117 ASP A CA 1
ATOM 954 C C . ASP A 1 117 ? -20.022 -6.303 34.359 1.00 68.88 117 ASP A C 1
ATOM 956 O O . ASP A 1 117 ? -19.619 -6.536 35.502 1.00 68.88 117 ASP A O 1
ATOM 960 N N . ARG A 1 118 ? -20.846 -5.267 34.132 1.00 65.19 118 ARG A N 1
ATOM 961 C CA . ARG A 1 118 ? -21.335 -4.372 35.198 1.00 65.19 118 ARG A CA 1
ATOM 962 C C . ARG A 1 118 ? -22.635 -4.889 35.822 1.00 65.19 118 ARG A C 1
ATOM 964 O O . ARG A 1 118 ? -23.645 -5.056 35.149 1.00 65.19 118 ARG A O 1
ATOM 971 N N . ASP A 1 119 ? -22.616 -5.063 37.142 1.00 56.28 119 ASP A N 1
ATOM 972 C CA . ASP A 1 119 ? -23.740 -5.544 37.956 1.00 56.28 119 ASP A CA 1
ATOM 973 C C . ASP A 1 119 ? -24.927 -4.538 37.915 1.00 56.28 119 ASP A C 1
ATOM 975 O O . ASP A 1 119 ? -24.873 -3.455 38.506 1.00 56.28 119 ASP A O 1
ATOM 979 N N . LEU A 1 120 ? -26.001 -4.872 37.185 1.00 63.06 120 LEU A N 1
ATOM 980 C CA . LEU A 1 120 ? -27.186 -4.030 36.907 1.00 63.06 120 LEU A CA 1
ATOM 981 C C . LEU A 1 120 ? -28.164 -3.959 38.097 1.00 63.06 120 LEU A C 1
ATOM 983 O O . LEU A 1 120 ? -29.318 -4.377 38.014 1.00 63.06 120 LEU A O 1
ATOM 987 N N . ARG A 1 121 ? -27.708 -3.455 39.246 1.00 59.28 121 ARG A N 1
ATOM 988 C CA . ARG A 1 121 ? -28.499 -3.494 40.493 1.00 59.28 121 ARG A CA 1
ATOM 989 C C . ARG A 1 121 ? -29.462 -2.317 40.713 1.00 59.28 121 ARG A C 1
ATOM 991 O O . ARG A 1 121 ? -30.204 -2.355 41.690 1.00 59.28 121 ARG A O 1
ATOM 998 N N . SER A 1 122 ? -29.491 -1.279 39.865 1.00 62.38 122 SER A N 1
ATOM 999 C CA . SER A 1 122 ? -30.413 -0.131 40.041 1.00 62.38 122 SER A CA 1
ATOM 1000 C C . SER A 1 122 ? -31.131 0.312 38.760 1.00 62.38 122 SER A C 1
ATOM 1002 O O . SER A 1 122 ? -30.600 0.183 37.660 1.00 62.38 122 SER A O 1
ATOM 1004 N N . GLU A 1 123 ? -32.323 0.900 38.891 1.00 64.94 123 GLU A N 1
ATOM 1005 C CA . GLU A 1 123 ? -33.106 1.445 37.764 1.00 64.94 123 GLU A CA 1
ATOM 1006 C C . GLU A 1 123 ? -32.312 2.492 36.956 1.00 64.94 123 GLU A C 1
ATOM 1008 O O . GLU A 1 123 ? -32.252 2.430 35.731 1.00 64.94 123 GLU A O 1
ATOM 1013 N N . VAL A 1 124 ? -31.566 3.363 37.647 1.00 67.75 124 VAL A N 1
ATOM 1014 C CA . VAL A 1 124 ? -30.675 4.368 37.034 1.00 67.75 124 VAL A CA 1
ATOM 1015 C C . VAL A 1 124 ? -29.510 3.721 36.266 1.00 67.75 124 VAL A C 1
ATOM 1017 O O . VAL A 1 124 ? -29.024 4.271 35.276 1.00 67.75 124 VAL A O 1
ATOM 1020 N N . SER A 1 125 ? -29.043 2.547 36.706 1.00 65.94 125 SER A N 1
ATOM 1021 C CA . SER A 1 125 ? -28.014 1.779 35.989 1.00 65.94 125 SER A CA 1
ATOM 1022 C C . SER A 1 125 ? -28.553 1.155 34.698 1.00 65.94 125 SER A C 1
ATOM 1024 O O . SER A 1 125 ? -27.814 1.042 33.720 1.00 65.94 125 SER A O 1
ATOM 1026 N N . ASN A 1 126 ? -29.852 0.848 34.665 1.00 72.56 126 ASN A N 1
ATOM 1027 C CA . ASN A 1 126 ? -30.525 0.230 33.528 1.00 72.56 126 ASN A CA 1
ATOM 1028 C C . ASN A 1 126 ? -30.743 1.231 32.378 1.00 72.56 126 ASN A C 1
ATOM 1030 O O . ASN A 1 126 ? -30.488 0.913 31.215 1.00 72.56 126 ASN A O 1
ATOM 1034 N N . ASP A 1 127 ? -31.107 2.477 32.698 1.00 76.06 127 ASP A N 1
ATOM 1035 C CA . ASP A 1 127 ? -31.232 3.543 31.694 1.00 76.06 127 ASP A CA 1
ATOM 1036 C C . ASP A 1 127 ? -29.879 3.897 31.058 1.00 76.06 127 ASP A C 1
ATOM 1038 O O . ASP A 1 127 ? -29.768 4.002 29.833 1.00 76.06 127 ASP A O 1
ATOM 1042 N N . LYS A 1 128 ? -28.815 3.990 31.870 1.00 74.50 128 LYS A N 1
ATOM 1043 C CA . LYS A 1 128 ? -27.445 4.215 31.372 1.00 74.50 128 LYS A CA 1
ATOM 1044 C C . LYS A 1 128 ? -26.937 3.060 30.510 1.00 74.50 128 LYS A C 1
ATOM 1046 O O . LYS A 1 128 ? -26.239 3.298 29.524 1.00 74.50 128 LYS A O 1
ATOM 1051 N N . PHE A 1 129 ? -27.281 1.822 30.861 1.00 77.75 129 PHE A N 1
ATOM 1052 C CA . PHE A 1 129 ? -26.966 0.652 30.045 1.00 77.75 129 PHE A CA 1
ATOM 1053 C C . PHE A 1 129 ? -27.650 0.735 28.681 1.00 77.75 129 PHE A C 1
ATOM 1055 O O . PHE A 1 129 ? -26.988 0.602 27.655 1.00 77.75 129 PHE A O 1
ATOM 1062 N N . ARG A 1 130 ? -28.954 1.030 28.656 1.00 79.12 130 ARG A N 1
ATOM 1063 C CA . ARG A 1 130 ? -29.732 1.128 27.417 1.00 79.12 130 ARG A CA 1
ATOM 1064 C C . ARG A 1 130 ? -29.215 2.231 26.493 1.00 79.12 130 ARG A C 1
ATOM 1066 O O . ARG A 1 130 ? -29.174 2.034 25.279 1.00 79.12 130 ARG A O 1
ATOM 1073 N N . GLU A 1 131 ? -28.789 3.369 27.042 1.00 81.06 131 GLU A N 1
ATOM 1074 C CA . GLU A 1 131 ? -28.186 4.452 26.257 1.00 81.06 131 GLU A CA 1
ATOM 1075 C C . GLU A 1 131 ? -26.861 4.024 25.605 1.00 81.06 131 GLU A C 1
ATOM 1077 O O . GLU A 1 131 ? -26.683 4.204 24.397 1.00 81.06 131 GLU A O 1
ATOM 1082 N N . ARG A 1 132 ? -25.949 3.413 26.374 1.00 75.00 132 ARG A N 1
ATOM 1083 C CA . ARG A 1 132 ? -24.657 2.933 25.854 1.00 75.00 132 ARG A CA 1
ATOM 1084 C C . ARG A 1 132 ? -24.825 1.797 24.857 1.00 75.00 132 ARG A C 1
ATOM 1086 O O . ARG A 1 132 ? -24.222 1.828 23.795 1.00 75.00 132 ARG A O 1
ATOM 1093 N N . PHE A 1 133 ? -25.708 0.848 25.146 1.00 80.00 133 PHE A N 1
ATOM 1094 C CA . PHE A 1 133 ? -26.012 -0.259 24.248 1.00 80.00 133 PHE A CA 1
ATOM 1095 C C . PHE A 1 133 ? -26.559 0.233 22.900 1.00 80.00 133 PHE A C 1
ATOM 1097 O O . PHE A 1 133 ? -26.074 -0.173 21.845 1.00 80.00 133 PHE A O 1
ATOM 1104 N N . ASN A 1 134 ? -27.498 1.188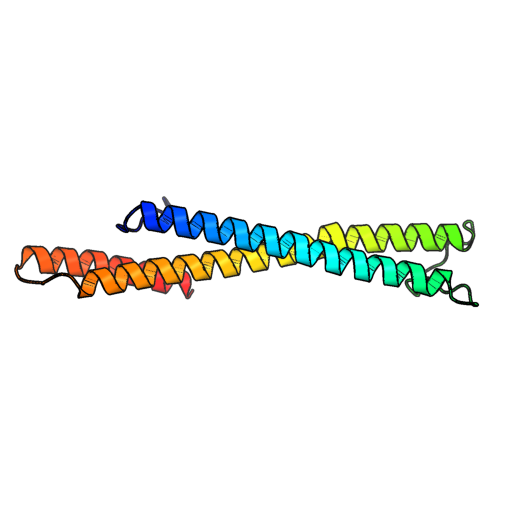 22.915 1.00 81.88 134 ASN A N 1
ATOM 1105 C CA . ASN A 1 134 ? -27.990 1.826 21.690 1.00 81.88 134 ASN A CA 1
ATOM 1106 C C . ASN A 1 134 ? -26.885 2.578 20.932 1.00 81.88 134 ASN A C 1
ATOM 1108 O O . ASN A 1 134 ? -26.929 2.652 19.703 1.00 81.88 134 ASN A O 1
ATOM 1112 N N . ARG A 1 135 ? -25.898 3.142 21.638 1.00 78.44 135 ARG A N 1
ATOM 1113 C CA . ARG A 1 135 ? -24.733 3.798 21.030 1.00 78.44 135 ARG A CA 1
ATOM 1114 C C . ARG A 1 135 ? -23.817 2.784 20.340 1.00 78.44 135 ARG A C 1
ATOM 1116 O O . ARG A 1 135 ? -23.481 3.000 19.178 1.00 78.44 135 ARG A O 1
ATOM 1123 N N . CYS A 1 136 ? -23.498 1.666 20.996 1.00 77.25 136 CYS A N 1
ATOM 1124 C CA . CYS A 1 136 ? -22.721 0.576 20.401 1.00 77.25 136 CYS A CA 1
ATOM 1125 C C . CYS A 1 136 ? -23.423 -0.003 19.164 1.00 77.25 136 CYS A C 1
ATOM 1127 O O . CYS A 1 136 ? -22.780 -0.191 18.138 1.00 77.25 136 CYS A O 1
ATOM 1129 N N . ILE A 1 137 ? -24.745 -0.220 19.220 1.00 80.81 137 ILE A N 1
ATOM 1130 C CA . ILE A 1 137 ? -25.527 -0.709 18.071 1.00 80.81 137 ILE A CA 1
ATOM 1131 C C . ILE A 1 137 ? -25.475 0.270 16.900 1.00 80.81 137 ILE A C 1
ATOM 1133 O O . ILE A 1 137 ? -25.234 -0.155 15.776 1.00 80.81 137 ILE A O 1
ATOM 1137 N N . LYS A 1 138 ? -25.668 1.575 17.136 1.00 80.31 138 LYS A N 1
ATOM 1138 C CA . LYS A 1 138 ? -25.572 2.580 16.065 1.00 80.31 138 LYS A CA 1
ATOM 1139 C C . LYS A 1 138 ? -24.187 2.607 15.421 1.00 80.31 138 LYS A C 1
ATOM 1141 O O . LYS A 1 138 ? -24.087 2.804 14.216 1.00 80.31 138 LYS A O 1
ATOM 1146 N N . HIS A 1 139 ? -23.129 2.423 16.210 1.00 76.31 139 HIS A N 1
ATOM 1147 C CA . HIS A 1 139 ? -21.770 2.363 15.677 1.00 76.31 139 HIS A CA 1
ATOM 1148 C C . HIS A 1 139 ? -21.508 1.057 14.913 1.00 76.31 139 HIS A C 1
ATOM 1150 O O . HIS A 1 139 ? -20.897 1.086 13.852 1.00 76.31 139 HIS A O 1
ATOM 1156 N N . TYR A 1 140 ? -22.026 -0.070 15.405 1.00 78.94 140 TYR A N 1
ATOM 1157 C CA . TYR A 1 140 ? -21.976 -1.355 14.709 1.00 78.94 140 TYR A CA 1
ATOM 1158 C C . TYR A 1 140 ? -22.691 -1.297 13.352 1.00 78.94 140 TYR A C 1
ATOM 1160 O O . TYR A 1 140 ? -22.144 -1.754 12.356 1.00 78.94 140 TYR A O 1
ATOM 1168 N N . ASP A 1 141 ? -23.879 -0.689 13.306 1.00 79.50 141 ASP A N 1
ATOM 1169 C CA . ASP A 1 141 ? -24.654 -0.485 12.076 1.00 79.50 141 ASP A CA 1
ATOM 1170 C C . ASP A 1 141 ? -23.911 0.433 11.091 1.00 79.50 141 ASP A C 1
ATOM 1172 O O . ASP A 1 141 ? -23.824 0.125 9.909 1.00 79.50 141 ASP A O 1
ATOM 1176 N N . PHE A 1 142 ? -23.265 1.498 11.583 1.00 79.69 142 PHE A N 1
ATOM 1177 C CA . PHE A 1 142 ? -22.394 2.347 10.761 1.00 79.69 142 PHE A CA 1
ATOM 1178 C C . PHE A 1 142 ? -21.183 1.598 10.185 1.00 79.69 142 PHE A C 1
ATOM 1180 O O . PHE A 1 142 ? -20.790 1.865 9.059 1.00 79.69 142 PHE A O 1
ATOM 1187 N N . LEU A 1 143 ? -20.577 0.680 10.942 1.00 75.88 143 LEU A N 1
ATOM 1188 C CA . LEU A 1 143 ? -19.427 -0.103 10.475 1.00 75.88 143 LEU A CA 1
ATOM 1189 C C . LEU A 1 143 ? -19.808 -1.204 9.470 1.00 75.88 143 LEU A C 1
ATOM 1191 O O . LEU A 1 143 ? -18.923 -1.745 8.808 1.00 75.88 143 LEU A O 1
ATOM 1195 N N . LEU A 1 144 ? -21.090 -1.576 9.396 1.00 76.81 144 LEU A N 1
ATOM 1196 C CA . LEU A 1 144 ? -21.606 -2.613 8.497 1.00 76.81 144 LEU A CA 1
ATOM 1197 C C . LEU A 1 144 ? -22.220 -2.072 7.198 1.00 76.81 144 LEU A C 1
ATOM 1199 O O . LEU A 1 144 ? -22.397 -2.858 6.264 1.00 76.81 144 LEU A O 1
ATOM 1203 N N . GLN A 1 145 ? -22.578 -0.787 7.156 1.00 65.44 145 GLN A N 1
ATOM 1204 C CA . GLN A 1 145 ? -23.128 -0.095 5.981 1.00 65.44 145 GLN A CA 1
ATOM 1205 C C . GLN A 1 145 ? -22.022 0.453 5.078 1.00 65.44 145 GLN A C 1
ATOM 1207 O O . GLN A 1 145 ? -22.214 0.382 3.843 1.00 65.44 145 GLN A O 1
#